Protein AF-A0A971MUH9-F1 (afdb_monomer)

Structure (mmCIF, N/CA/C/O backbone):
data_AF-A0A971MUH9-F1
#
_entry.id   AF-A0A971MUH9-F1
#
loop_
_atom_site.group_PDB
_atom_site.id
_atom_site.type_symbol
_atom_site.label_atom_id
_atom_site.label_alt_id
_atom_site.label_comp_id
_atom_site.label_asym_id
_atom_site.label_entity_id
_atom_site.label_seq_id
_atom_site.pdbx_PDB_ins_code
_atom_site.Cartn_x
_atom_site.Cartn_y
_atom_site.Cartn_z
_atom_site.occupancy
_atom_site.B_iso_or_equiv
_atom_site.auth_seq_id
_atom_site.auth_comp_id
_atom_site.auth_asym_id
_atom_site.auth_atom_id
_atom_site.pdbx_PDB_model_num
ATOM 1 N N . MET A 1 1 ? -13.919 6.617 -5.620 1.00 57.12 1 MET A N 1
ATOM 2 C CA . MET A 1 1 ? -13.354 6.333 -4.280 1.00 57.12 1 MET A CA 1
ATOM 3 C C . MET A 1 1 ? -13.400 4.854 -3.887 1.00 57.12 1 MET A C 1
ATOM 5 O O . MET A 1 1 ? -12.665 4.470 -2.992 1.00 57.12 1 MET A O 1
ATOM 9 N N . ASP A 1 2 ? -14.174 4.004 -4.573 1.00 82.62 2 ASP A N 1
ATOM 10 C CA . ASP A 1 2 ? -14.294 2.569 -4.256 1.00 82.62 2 ASP A CA 1
ATOM 11 C C . ASP A 1 2 ? -13.013 1.738 -4.520 1.00 82.62 2 ASP A C 1
ATOM 13 O O . ASP A 1 2 ? -12.717 0.792 -3.795 1.00 82.62 2 ASP A O 1
ATOM 17 N N . LEU A 1 3 ? -12.189 2.123 -5.505 1.00 91.50 3 LEU A N 1
ATOM 18 C CA . LEU A 1 3 ? -10.971 1.376 -5.852 1.00 91.50 3 LEU A CA 1
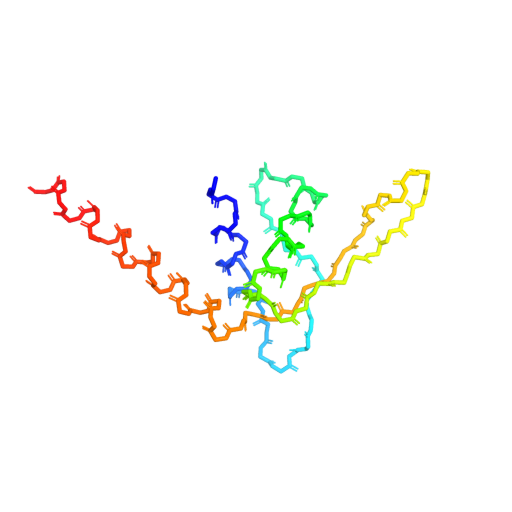ATOM 19 C C . LEU A 1 3 ? -9.927 1.361 -4.721 1.00 91.50 3 LEU A C 1
ATOM 21 O O . LEU A 1 3 ? -9.376 0.309 -4.424 1.00 91.50 3 LEU A O 1
ATOM 25 N N . MET A 1 4 ? -9.685 2.491 -4.048 1.00 92.12 4 MET A N 1
ATOM 26 C CA . MET A 1 4 ? -8.727 2.549 -2.929 1.00 92.12 4 MET A CA 1
ATOM 27 C C . MET A 1 4 ? -9.118 1.598 -1.798 1.00 92.12 4 MET A C 1
ATOM 29 O O . MET A 1 4 ? -8.277 0.869 -1.278 1.00 92.12 4 MET A O 1
ATOM 33 N N . ARG A 1 5 ? -10.414 1.557 -1.470 1.00 92.69 5 ARG A N 1
ATOM 34 C CA . ARG A 1 5 ? -10.978 0.622 -0.496 1.00 92.69 5 ARG A CA 1
ATOM 35 C C . ARG A 1 5 ? -10.717 -0.825 -0.929 1.00 92.69 5 ARG A C 1
ATOM 37 O O . ARG A 1 5 ? -10.189 -1.602 -0.141 1.00 92.69 5 ARG A O 1
ATOM 44 N N . LYS A 1 6 ? -11.036 -1.173 -2.182 1.00 94.88 6 LYS A N 1
ATOM 45 C CA . LYS A 1 6 ? -10.784 -2.515 -2.740 1.00 94.88 6 LYS A CA 1
ATOM 46 C C . LYS A 1 6 ? -9.308 -2.911 -2.666 1.00 94.88 6 LYS A C 1
ATOM 48 O O . LYS A 1 6 ? -9.019 -4.043 -2.301 1.00 94.88 6 LYS A O 1
ATOM 53 N N . ILE A 1 7 ? -8.389 -1.986 -2.957 1.00 96.44 7 ILE A N 1
ATOM 54 C CA . ILE A 1 7 ? -6.940 -2.226 -2.857 1.00 96.44 7 ILE A CA 1
ATOM 55 C C . ILE A 1 7 ? -6.540 -2.565 -1.426 1.00 96.44 7 ILE A C 1
ATOM 57 O O . ILE A 1 7 ? -5.856 -3.562 -1.220 1.00 96.44 7 ILE A O 1
ATOM 61 N N . LEU A 1 8 ? -6.979 -1.780 -0.442 1.00 96.06 8 LEU A N 1
ATOM 62 C CA . LEU A 1 8 ? -6.617 -2.009 0.957 1.00 96.06 8 LEU A CA 1
ATOM 63 C C . LEU A 1 8 ? -7.129 -3.362 1.469 1.00 96.06 8 LEU A C 1
ATOM 65 O O . LEU A 1 8 ? -6.348 -4.112 2.049 1.00 96.06 8 LEU A O 1
ATOM 69 N N . PHE A 1 9 ? -8.389 -3.717 1.179 1.00 95.69 9 PHE A N 1
ATOM 70 C CA . PHE A 1 9 ? -8.913 -5.051 1.508 1.00 95.69 9 PHE A CA 1
ATOM 71 C C . PHE A 1 9 ? -8.140 -6.15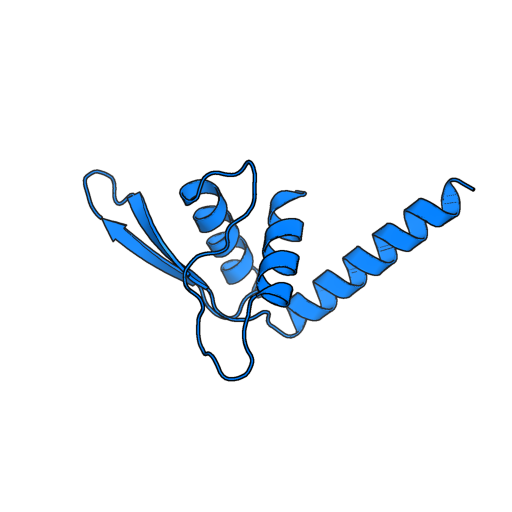9 0.806 1.00 95.69 9 PHE A C 1
ATOM 73 O O . PHE A 1 9 ? -7.851 -7.188 1.409 1.00 95.69 9 PHE A O 1
ATOM 80 N N . LYS A 1 10 ? -7.782 -5.955 -0.466 1.00 96.94 10 LYS A N 1
ATOM 81 C CA . LYS A 1 10 ? -7.061 -6.981 -1.207 1.00 96.94 10 LYS A CA 1
ATOM 82 C C . LYS A 1 10 ? -5.658 -7.196 -0.656 1.00 96.94 10 LYS A C 1
ATOM 84 O O . LYS A 1 10 ? -5.225 -8.338 -0.578 1.00 96.94 10 LYS A O 1
ATOM 89 N N . ILE A 1 11 ? -4.967 -6.124 -0.262 1.00 96.62 11 ILE A N 1
ATOM 90 C CA . ILE A 1 11 ? -3.669 -6.209 0.414 1.00 96.62 11 ILE A CA 1
ATOM 91 C C . ILE A 1 11 ? -3.826 -6.989 1.720 1.00 96.62 11 ILE A C 1
ATOM 93 O O . ILE A 1 11 ? -3.115 -7.967 1.897 1.00 96.62 11 ILE A O 1
ATOM 97 N N . GLU A 1 12 ? -4.774 -6.625 2.585 1.00 95.81 12 GLU A N 1
ATOM 98 C CA . GLU A 1 12 ? -5.026 -7.341 3.846 1.00 95.81 12 GLU A CA 1
ATOM 99 C C . GLU A 1 12 ? -5.257 -8.851 3.638 1.00 95.81 12 GLU A C 1
ATOM 101 O O . GLU A 1 12 ? -4.711 -9.666 4.374 1.00 95.81 12 GLU A O 1
ATOM 106 N N . GLU A 1 13 ? -6.021 -9.226 2.607 1.00 95.44 13 GLU A N 1
ATOM 107 C CA . GLU A 1 13 ? -6.339 -10.621 2.281 1.00 95.44 13 GLU A CA 1
ATOM 108 C C . GLU A 1 13 ? -5.109 -11.424 1.827 1.00 95.44 13 GLU A C 1
ATOM 110 O O . GLU A 1 13 ? -4.941 -12.580 2.217 1.00 95.44 13 GLU A O 1
ATOM 115 N N . ILE A 1 14 ? -4.268 -10.840 0.965 1.00 96.06 14 ILE A N 1
ATOM 116 C CA . ILE A 1 14 ? -3.201 -11.583 0.278 1.00 96.06 14 ILE A CA 1
ATOM 117 C C . ILE A 1 14 ? -1.815 -11.382 0.887 1.00 96.06 14 ILE A C 1
ATOM 119 O O . ILE A 1 14 ? -0.888 -12.076 0.470 1.00 96.06 14 ILE A O 1
ATOM 123 N N . PHE A 1 15 ? -1.630 -10.429 1.807 1.00 96.06 15 PHE A N 1
ATOM 124 C CA . PHE A 1 15 ? -0.314 -10.109 2.357 1.00 96.06 15 PHE A CA 1
ATOM 125 C C . PHE A 1 15 ? 0.109 -11.157 3.399 1.00 96.06 15 PHE A C 1
ATOM 127 O O . PHE A 1 15 ? -0.450 -11.205 4.496 1.00 96.06 15 PHE A O 1
ATOM 134 N N . PRO A 1 16 ? 1.117 -12.000 3.112 1.00 91.75 16 PRO A N 1
ATOM 135 C CA . PRO A 1 16 ? 1.495 -13.076 4.015 1.00 91.75 16 PRO A CA 1
ATOM 136 C C . PRO A 1 16 ? 2.327 -12.550 5.192 1.00 91.75 16 PRO A C 1
ATOM 138 O O . PRO A 1 16 ? 3.167 -11.653 5.050 1.00 91.75 16 PRO A O 1
ATOM 141 N N . ALA A 1 17 ? 2.121 -13.142 6.369 1.00 89.75 17 ALA A N 1
ATOM 142 C CA . ALA A 1 17 ? 2.876 -12.802 7.570 1.00 89.75 17 ALA A CA 1
ATOM 143 C C . ALA A 1 17 ? 4.385 -13.036 7.369 1.00 89.75 17 ALA A C 1
ATOM 145 O O . ALA A 1 17 ? 4.804 -14.057 6.830 1.00 89.75 17 ALA A O 1
ATOM 146 N N . GLY A 1 18 ? 5.205 -12.088 7.829 1.00 88.69 18 GLY A N 1
ATOM 147 C CA . GLY A 1 18 ? 6.667 -12.164 7.735 1.00 88.69 18 GLY A CA 1
ATOM 148 C C . GLY A 1 18 ? 7.266 -11.665 6.415 1.00 88.69 18 GLY A C 1
ATOM 149 O O . GLY A 1 18 ? 8.485 -11.510 6.336 1.00 88.69 18 GLY A O 1
ATOM 150 N N . ASN A 1 19 ? 6.452 -11.340 5.405 1.00 91.81 19 ASN A N 1
ATOM 151 C CA . ASN A 1 19 ? 6.955 -10.718 4.182 1.00 91.81 19 ASN A CA 1
ATOM 152 C C . ASN A 1 19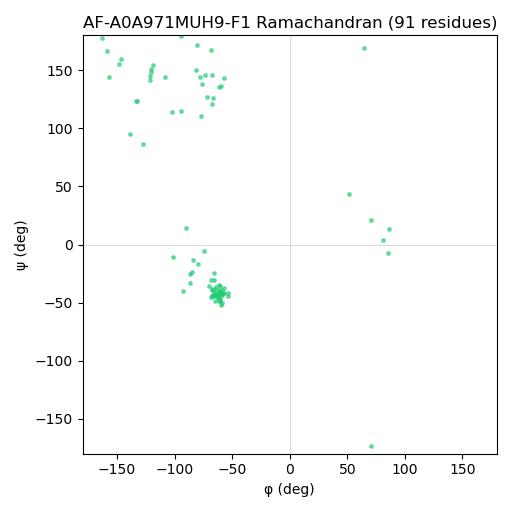 ? 7.152 -9.208 4.350 1.00 91.81 19 ASN A C 1
ATOM 154 O O . ASN A 1 19 ? 6.423 -8.532 5.072 1.00 91.81 19 ASN A O 1
ATOM 158 N N . LEU A 1 20 ? 8.123 -8.660 3.619 1.00 93.44 20 LEU A N 1
ATOM 159 C CA . LEU A 1 20 ? 8.320 -7.210 3.529 1.00 93.44 20 LEU A CA 1
ATOM 160 C C . LEU A 1 20 ? 7.470 -6.578 2.425 1.00 93.44 20 LEU A C 1
ATOM 162 O O . LEU A 1 20 ? 7.056 -5.428 2.547 1.00 93.44 20 LEU A O 1
ATOM 166 N N . LEU A 1 21 ? 7.246 -7.311 1.333 1.00 96.75 21 LEU A N 1
ATOM 167 C CA . LEU A 1 21 ? 6.572 -6.836 0.130 1.00 96.75 21 LEU A CA 1
ATOM 168 C C . LEU A 1 21 ? 5.801 -7.981 -0.537 1.00 96.75 21 LEU A C 1
ATOM 170 O O . LEU A 1 21 ? 6.193 -9.145 -0.431 1.00 96.75 21 LEU A O 1
ATOM 174 N N . ILE A 1 22 ? 4.772 -7.621 -1.298 1.00 96.69 22 ILE A N 1
ATOM 175 C CA . ILE A 1 22 ? 4.099 -8.480 -2.277 1.00 96.69 22 ILE A CA 1
ATOM 176 C C . ILE A 1 22 ? 4.221 -7.874 -3.676 1.00 96.69 22 ILE A C 1
ATOM 178 O O . ILE A 1 22 ? 4.408 -6.664 -3.833 1.00 96.69 22 ILE A O 1
ATOM 182 N N . HIS A 1 23 ? 4.154 -8.721 -4.701 1.00 95.88 23 HIS A N 1
ATOM 183 C CA . HIS A 1 23 ? 4.226 -8.306 -6.101 1.00 95.88 23 HIS A CA 1
ATOM 184 C C . HIS A 1 23 ? 2.822 -8.108 -6.666 1.00 95.88 23 HIS A C 1
ATOM 186 O O . HIS A 1 23 ? 2.075 -9.072 -6.814 1.00 95.88 23 HIS A O 1
ATOM 192 N N . GLY A 1 24 ? 2.495 -6.864 -7.014 1.00 93.88 24 GLY A N 1
ATOM 193 C CA . GLY A 1 24 ? 1.177 -6.494 -7.516 1.00 93.88 24 GLY A CA 1
ATOM 194 C C . GLY A 1 24 ? 0.044 -6.672 -6.499 1.00 93.88 24 GLY A C 1
ATOM 195 O O . GLY A 1 24 ? 0.203 -7.256 -5.429 1.00 93.88 24 GLY A O 1
ATOM 196 N N . VAL A 1 25 ? -1.122 -6.135 -6.852 1.00 95.88 25 VAL A N 1
ATOM 197 C CA . VAL A 1 25 ? -2.383 -6.319 -6.122 1.00 95.88 25 VAL A CA 1
ATOM 198 C C . VAL A 1 25 ? -3.473 -6.525 -7.175 1.00 95.88 25 VAL A C 1
ATOM 200 O O . VAL A 1 25 ? -3.941 -5.540 -7.744 1.00 95.88 25 VAL A O 1
ATOM 203 N N . PRO A 1 26 ? -3.827 -7.773 -7.524 1.00 93.75 26 PRO A N 1
ATOM 204 C CA . PRO A 1 26 ? -4.792 -8.026 -8.587 1.00 93.75 26 PRO A CA 1
ATOM 205 C C . PRO A 1 26 ? -6.206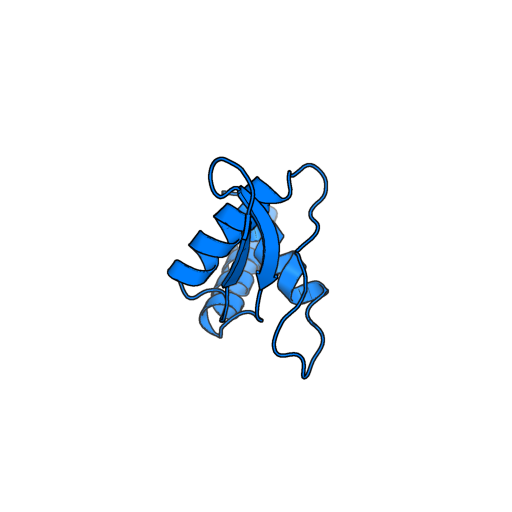 -7.658 -8.128 1.00 93.75 26 PRO A C 1
ATOM 207 O O . PRO A 1 26 ? -6.664 -8.131 -7.086 1.00 93.75 26 PRO A O 1
ATOM 210 N N . ILE A 1 27 ? -6.897 -6.830 -8.914 1.00 95.38 27 ILE A N 1
ATOM 211 C CA . ILE A 1 27 ? -8.298 -6.456 -8.689 1.00 95.38 27 ILE A CA 1
ATOM 212 C C . ILE A 1 27 ? -9.053 -6.580 -10.004 1.00 95.38 27 ILE A C 1
ATOM 214 O O . ILE A 1 27 ? -8.705 -5.935 -10.994 1.00 95.38 27 ILE A O 1
ATOM 218 N N . ASP A 1 28 ? -10.110 -7.385 -9.993 1.00 92.75 28 ASP A N 1
ATOM 219 C CA . ASP A 1 28 ? -10.918 -7.639 -11.178 1.00 92.75 28 ASP A CA 1
ATOM 220 C C . ASP A 1 28 ? -11.562 -6.354 -11.712 1.00 92.75 28 ASP A C 1
ATOM 222 O O . ASP A 1 28 ? -12.113 -5.542 -10.964 1.00 92.75 28 ASP A O 1
ATOM 226 N N . GLY A 1 29 ? -11.494 -6.178 -13.032 1.00 93.31 29 GLY A N 1
ATOM 227 C CA . GLY A 1 29 ? -12.066 -5.024 -13.728 1.00 93.31 29 GLY A CA 1
ATOM 228 C C . GLY A 1 29 ? -11.211 -3.753 -13.703 1.00 93.31 29 GLY A C 1
ATOM 229 O O . GLY A 1 29 ? -11.658 -2.736 -14.233 1.00 93.31 29 GLY A O 1
ATOM 230 N N . TYR A 1 30 ? -9.996 -3.791 -13.141 1.00 94.69 30 TYR A N 1
ATOM 231 C CA . TYR A 1 30 ? -9.079 -2.647 -13.121 1.00 94.69 30 TYR A CA 1
ATOM 232 C C . TYR A 1 30 ? -7.741 -2.961 -13.793 1.00 94.69 30 TYR A C 1
ATOM 234 O O . TYR A 1 30 ? -7.189 -4.050 -13.655 1.00 94.69 30 TYR A O 1
ATOM 242 N N . ASP A 1 31 ? -7.211 -1.972 -14.514 1.00 94.19 31 ASP A N 1
ATOM 243 C CA . ASP A 1 31 ? -5.892 -2.060 -15.140 1.00 94.19 31 ASP A CA 1
ATOM 244 C C . ASP A 1 31 ? -4.760 -1.951 -14.105 1.00 94.19 31 ASP A C 1
ATOM 246 O O . ASP A 1 31 ? -4.849 -1.193 -13.136 1.00 94.19 31 ASP A O 1
ATOM 250 N N . MET A 1 32 ? -3.660 -2.669 -14.341 1.00 94.81 32 MET A N 1
ATOM 251 C CA . MET A 1 32 ? -2.505 -2.712 -13.441 1.00 94.81 32 MET A CA 1
ATOM 252 C C . MET A 1 32 ? -1.889 -1.328 -13.207 1.00 94.81 32 MET A C 1
ATOM 254 O O . MET A 1 32 ? -1.561 -1.003 -12.066 1.00 94.81 32 MET A O 1
ATOM 258 N N . ALA A 1 33 ? -1.761 -0.497 -14.248 1.00 93.19 33 ALA A N 1
ATOM 259 C CA . ALA A 1 33 ? -1.174 0.833 -14.105 1.00 93.19 33 ALA A CA 1
ATOM 260 C C . ALA A 1 33 ? -2.076 1.743 -13.262 1.00 93.19 33 ALA A C 1
ATOM 262 O O . ALA A 1 33 ? -1.584 2.468 -12.400 1.00 93.19 33 ALA A O 1
ATOM 263 N N . LEU A 1 34 ? -3.396 1.634 -13.442 1.00 95.06 34 LEU A N 1
ATOM 264 C CA . LEU A 1 34 ? -4.366 2.358 -12.624 1.00 95.06 34 LEU A CA 1
ATOM 265 C C . LEU A 1 34 ? -4.286 1.938 -11.149 1.00 95.06 34 LEU A C 1
ATOM 267 O O . LEU A 1 34 ? -4.318 2.797 -10.267 1.00 95.06 34 LEU A O 1
ATOM 271 N N . ILE A 1 35 ? -4.166 0.636 -10.871 1.00 96.69 35 ILE A N 1
ATOM 272 C CA . ILE A 1 35 ? -3.992 0.133 -9.502 1.00 96.69 35 ILE A CA 1
ATOM 273 C C . ILE A 1 35 ? -2.667 0.640 -8.919 1.00 96.69 35 ILE A C 1
ATOM 275 O O . ILE A 1 35 ? -2.646 1.100 -7.780 1.00 96.69 35 ILE A O 1
ATOM 279 N N . ALA A 1 36 ? -1.579 0.614 -9.693 1.00 96.12 36 ALA A N 1
ATOM 280 C CA . ALA A 1 36 ? -0.272 1.101 -9.262 1.00 96.12 36 ALA A CA 1
ATOM 281 C C . ALA A 1 36 ? -0.305 2.589 -8.869 1.00 96.12 36 ALA A C 1
ATOM 283 O O . ALA A 1 36 ? 0.206 2.951 -7.808 1.00 96.12 36 ALA A O 1
ATOM 284 N N . ASP A 1 37 ? -0.964 3.439 -9.662 1.00 95.19 37 ASP A N 1
ATOM 285 C CA . ASP A 1 37 ? -1.136 4.860 -9.336 1.00 95.19 37 ASP A CA 1
ATOM 286 C C . ASP A 1 37 ? -1.922 5.051 -8.028 1.00 95.19 37 ASP A C 1
ATOM 288 O O . ASP A 1 37 ? -1.559 5.877 -7.193 1.00 95.19 37 ASP A O 1
ATOM 292 N N . HIS A 1 38 ? -2.953 4.238 -7.779 1.00 96.69 38 HIS A N 1
ATOM 293 C CA . HIS A 1 38 ? -3.686 4.293 -6.511 1.00 96.69 38 HIS A CA 1
ATOM 294 C C . HIS A 1 38 ? -2.856 3.773 -5.331 1.00 96.69 38 HIS A C 1
ATOM 296 O O . HIS A 1 38 ? -2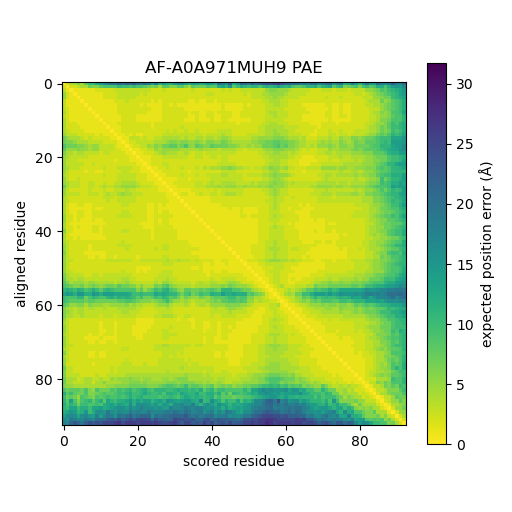.935 4.336 -4.242 1.00 96.69 38 HIS A O 1
ATOM 302 N N . CYS A 1 39 ? -2.023 2.749 -5.528 1.00 97.31 39 CYS A N 1
ATOM 303 C CA . CYS A 1 39 ? -1.069 2.308 -4.511 1.00 97.31 39 CYS A CA 1
ATOM 304 C C . CYS A 1 39 ? -0.076 3.421 -4.148 1.00 97.31 39 CYS A C 1
ATOM 306 O O . CYS A 1 39 ? 0.277 3.550 -2.978 1.00 97.31 39 CYS A O 1
ATOM 308 N N . GLN A 1 40 ? 0.330 4.254 -5.113 1.00 97.06 40 GLN A N 1
ATOM 309 C CA . GLN A 1 40 ? 1.148 5.431 -4.826 1.00 97.06 40 GLN A CA 1
ATOM 310 C C . GLN A 1 40 ? 0.424 6.395 -3.879 1.00 97.06 40 GLN A C 1
ATOM 312 O O . GLN A 1 40 ? 0.989 6.776 -2.858 1.00 97.06 40 GLN A O 1
ATOM 317 N N . LEU A 1 41 ? -0.839 6.721 -4.165 1.00 97.06 41 LEU A N 1
ATOM 318 C CA . LEU A 1 41 ? -1.646 7.606 -3.316 1.00 97.06 41 LEU A CA 1
ATOM 319 C C . LEU A 1 41 ? -1.846 7.033 -1.906 1.00 97.06 41 LEU A C 1
ATOM 321 O O . LEU A 1 41 ? -1.763 7.759 -0.920 1.00 97.06 41 LEU A O 1
ATOM 325 N N . LEU A 1 42 ? -2.078 5.722 -1.793 1.00 97.25 42 LEU A N 1
ATOM 326 C CA . LEU A 1 42 ? -2.208 5.041 -0.500 1.00 97.25 42 LEU A CA 1
ATOM 327 C C . LEU A 1 42 ? -0.906 5.082 0.308 1.00 97.25 42 LEU A C 1
ATOM 329 O O . LEU A 1 42 ? -0.946 5.208 1.532 1.00 97.25 42 LEU A O 1
ATOM 333 N N . TYR A 1 43 ? 0.240 4.976 -0.365 1.00 98.12 43 TYR A N 1
ATOM 334 C CA . TYR A 1 43 ? 1.549 5.106 0.267 1.00 98.12 43 TYR A CA 1
ATOM 335 C C . TYR A 1 43 ? 1.804 6.541 0.735 1.00 98.12 43 TYR A C 1
ATOM 337 O O . TYR A 1 43 ? 2.205 6.747 1.877 1.00 98.12 43 TYR A O 1
ATOM 345 N N . GLU A 1 44 ? 1.506 7.532 -0.105 1.00 97.50 44 GLU A N 1
ATOM 346 C CA . GLU A 1 44 ? 1.618 8.956 0.235 1.00 97.50 44 GLU A CA 1
ATOM 347 C C . GLU A 1 44 ? 0.694 9.345 1.400 1.00 97.50 44 GLU A C 1
ATOM 349 O O . GLU A 1 44 ? 1.075 10.141 2.256 1.00 97.50 44 GLU A O 1
ATOM 354 N N . ALA A 1 45 ? -0.486 8.726 1.489 1.00 96.62 45 ALA A N 1
ATOM 355 C CA . ALA A 1 45 ? -1.407 8.867 2.615 1.00 96.62 45 ALA A CA 1
ATOM 356 C C . ALA A 1 45 ? -0.962 8.107 3.882 1.00 96.62 45 ALA A C 1
ATOM 358 O O . ALA A 1 45 ? -1.619 8.204 4.918 1.00 96.62 45 ALA A O 1
ATOM 359 N N . GLY A 1 46 ? 0.120 7.327 3.813 1.00 97.81 46 GLY A N 1
ATOM 360 C CA . GLY A 1 46 ? 0.628 6.533 4.929 1.00 97.81 46 GLY A CA 1
ATOM 361 C C . GLY A 1 46 ? -0.252 5.339 5.300 1.00 97.81 46 GLY A C 1
ATOM 362 O O . GLY A 1 46 ? -0.151 4.855 6.424 1.00 97.81 46 GLY A O 1
ATOM 363 N N . LEU A 1 47 ? -1.114 4.857 4.397 1.00 97.81 47 LEU A N 1
ATOM 364 C CA . LEU A 1 47 ? -2.003 3.708 4.631 1.00 97.81 47 LEU A CA 1
ATOM 365 C C . LEU A 1 47 ? -1.323 2.366 4.321 1.00 97.81 47 LEU A C 1
ATOM 367 O O . LEU A 1 47 ? -1.671 1.347 4.914 1.00 97.81 47 LEU A O 1
ATOM 371 N N . ILE A 1 48 ? -0.322 2.369 3.437 1.00 97.75 48 ILE A N 1
ATOM 372 C CA . ILE A 1 48 ? 0.572 1.230 3.185 1.00 97.75 48 ILE A CA 1
ATOM 373 C C . ILE A 1 48 ? 2.017 1.632 3.470 1.00 97.75 48 ILE A C 1
ATOM 375 O O . ILE A 1 48 ? 2.396 2.787 3.289 1.00 97.75 48 ILE A O 1
ATOM 379 N N . ASN A 1 49 ? 2.841 0.689 3.924 1.00 96.75 49 ASN A N 1
ATOM 380 C CA . ASN A 1 49 ? 4.181 1.003 4.426 1.00 96.75 49 ASN A CA 1
ATOM 381 C C . ASN A 1 49 ? 5.256 1.124 3.325 1.00 96.75 49 ASN A C 1
ATOM 383 O O . ASN A 1 49 ? 6.347 1.633 3.584 1.00 96.75 49 ASN A O 1
ATOM 387 N N . ALA A 1 50 ? 4.961 0.679 2.099 1.00 97.62 50 ALA A N 1
ATOM 388 C CA . ALA A 1 50 ? 5.867 0.782 0.963 1.00 97.62 50 ALA A CA 1
ATOM 389 C C . ALA A 1 50 ? 5.124 0.736 -0.376 1.00 97.62 50 ALA A C 1
ATOM 391 O O . ALA A 1 50 ? 4.196 -0.052 -0.561 1.00 97.62 50 ALA A O 1
ATOM 392 N N . TYR A 1 51 ? 5.628 1.502 -1.343 1.00 97.81 51 TYR A N 1
ATOM 393 C CA . TYR A 1 51 ? 5.294 1.385 -2.758 1.00 97.81 51 TYR A CA 1
ATOM 394 C C . TYR A 1 51 ? 6.580 1.426 -3.590 1.00 97.81 51 TYR A C 1
ATOM 396 O O . TYR A 1 51 ? 7.380 2.355 -3.479 1.00 97.81 51 TYR A O 1
ATOM 404 N N . LYS A 1 52 ? 6.809 0.388 -4.400 1.00 97.38 52 LYS A N 1
ATOM 405 C CA . LYS A 1 52 ? 8.010 0.226 -5.230 1.00 97.38 52 LYS A CA 1
ATOM 406 C C . LYS A 1 52 ? 7.615 -0.043 -6.683 1.00 97.38 52 LYS A C 1
ATOM 408 O O . LYS A 1 52 ? 7.509 -1.209 -7.071 1.00 97.38 52 LYS A O 1
ATOM 413 N N . PRO A 1 53 ? 7.378 1.002 -7.493 1.00 95.88 53 PRO A N 1
ATOM 414 C CA . PRO A 1 53 ? 7.132 0.832 -8.915 1.00 95.88 53 PRO A CA 1
ATOM 415 C C . PRO A 1 53 ? 8.436 0.538 -9.655 1.00 95.88 53 PRO A C 1
ATOM 417 O O . PRO A 1 53 ? 9.457 1.188 -9.431 1.00 95.88 53 PRO A O 1
ATOM 420 N N . HIS A 1 54 ? 8.385 -0.396 -10.595 1.00 95.25 54 HIS A N 1
ATOM 421 C CA . HIS A 1 54 ? 9.418 -0.567 -11.603 1.00 95.25 54 HIS A CA 1
ATOM 422 C C . HIS A 1 54 ? 8.926 0.041 -12.913 1.00 95.25 54 HIS A C 1
ATOM 424 O O . HIS A 1 54 ? 7.939 -0.411 -13.500 1.00 95.25 54 HIS A O 1
ATOM 430 N N . ARG A 1 55 ? 9.600 1.106 -13.348 1.00 93.69 55 ARG A N 1
ATOM 431 C CA . ARG A 1 55 ? 9.226 1.885 -14.530 1.00 93.69 55 ARG A CA 1
ATOM 432 C C . ARG A 1 55 ? 10.209 1.639 -15.668 1.00 93.69 55 ARG A C 1
ATOM 434 O O . ARG A 1 55 ? 11.407 1.514 -15.429 1.00 93.69 55 ARG A O 1
ATOM 441 N N . GLY A 1 56 ? 9.713 1.612 -16.901 1.00 92.00 56 GLY A N 1
ATOM 442 C CA . GLY A 1 56 ? 10.550 1.420 -18.084 1.00 92.00 56 GLY A CA 1
ATOM 443 C C . GLY A 1 56 ? 9.869 1.813 -19.394 1.00 92.00 56 GLY A C 1
ATOM 444 O O . GLY A 1 56 ? 8.708 2.225 -19.418 1.00 92.00 56 GLY A O 1
ATOM 445 N N . GLY A 1 57 ? 10.618 1.691 -20.494 1.00 87.44 57 GLY A N 1
ATOM 446 C CA . GLY A 1 57 ? 10.160 2.029 -21.845 1.00 87.44 57 GLY A CA 1
ATOM 447 C C . GLY A 1 57 ? 9.981 3.532 -22.099 1.00 87.44 57 GLY A C 1
ATOM 448 O O . GLY A 1 57 ? 10.324 4.378 -21.270 1.00 87.44 57 GLY A O 1
ATOM 449 N N . GLN A 1 58 ? 9.436 3.873 -23.272 1.00 83.88 58 GLN A N 1
ATOM 450 C CA . GLN A 1 58 ? 9.098 5.263 -23.594 1.00 83.88 58 GLN A CA 1
ATOM 451 C C . GLN A 1 58 ? 7.963 5.760 -22.687 1.00 83.88 58 GLN A C 1
ATOM 453 O O . GLN A 1 58 ? 6.898 5.145 -22.608 1.00 83.88 58 GLN A O 1
ATOM 458 N N . GLY A 1 59 ? 8.201 6.886 -22.009 1.00 83.06 59 GLY A N 1
ATOM 459 C CA . GLY A 1 59 ? 7.235 7.511 -21.102 1.00 83.06 59 GLY A CA 1
ATOM 460 C C . GL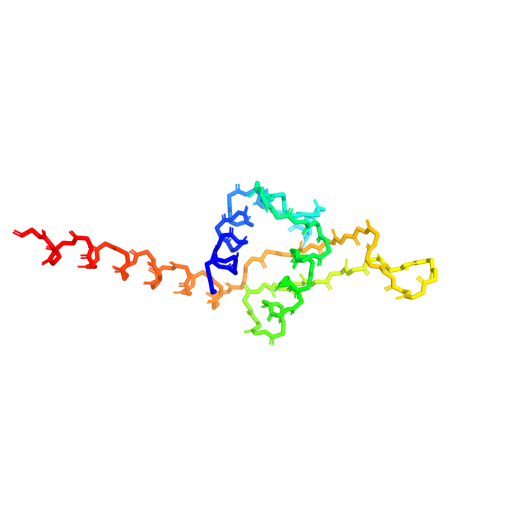Y A 1 59 ? 7.244 6.982 -19.663 1.00 83.06 59 GLY A C 1
ATOM 461 O O . GLY A 1 59 ? 6.309 7.280 -18.930 1.00 83.06 59 GLY A O 1
ATOM 462 N N . ALA A 1 60 ? 8.265 6.214 -19.249 1.00 85.19 60 ALA A N 1
ATOM 463 C CA . ALA A 1 60 ? 8.448 5.755 -17.861 1.00 85.19 60 ALA A CA 1
ATOM 464 C C . ALA A 1 60 ? 7.199 5.076 -17.254 1.00 85.19 60 ALA A C 1
ATOM 466 O O . ALA A 1 60 ? 6.815 5.314 -16.098 1.00 85.19 60 ALA A O 1
ATOM 467 N N . LYS A 1 61 ? 6.558 4.219 -18.055 1.00 89.25 61 LYS A N 1
ATOM 468 C CA . LYS A 1 61 ? 5.354 3.484 -17.660 1.00 89.25 61 LYS A CA 1
ATOM 469 C C . LYS A 1 61 ? 5.684 2.467 -16.575 1.00 89.25 61 LYS A C 1
ATOM 471 O O . LYS A 1 61 ? 6.769 1.886 -16.585 1.00 89.25 61 LYS A O 1
ATOM 476 N N . VAL A 1 62 ? 4.744 2.239 -15.658 1.00 93.50 62 VAL A N 1
ATOM 477 C CA . VAL A 1 62 ? 4.852 1.153 -14.676 1.00 93.50 62 VAL A CA 1
ATOM 478 C C . VAL A 1 62 ? 4.755 -0.175 -15.423 1.00 93.50 62 VAL A C 1
ATOM 480 O O . VAL A 1 62 ? 3.777 -0.422 -16.122 1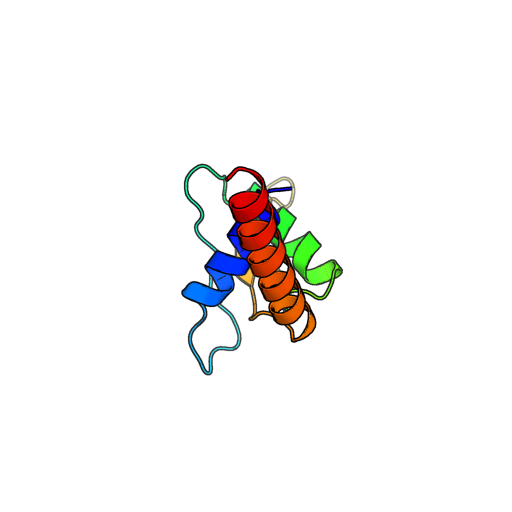.00 93.50 62 VAL A O 1
ATOM 483 N N . LEU A 1 63 ? 5.788 -1.008 -15.302 1.00 93.44 63 LEU A N 1
ATOM 484 C CA . LEU A 1 63 ? 5.825 -2.355 -15.878 1.00 93.44 63 LEU A CA 1
ATOM 485 C C . LEU A 1 63 ? 5.338 -3.392 -14.866 1.00 93.44 63 LEU A C 1
ATOM 487 O O . LEU A 1 63 ? 4.611 -4.315 -15.209 1.00 93.44 63 LEU A O 1
ATOM 491 N N . PHE A 1 64 ? 5.741 -3.215 -13.611 1.00 94.19 64 PHE A N 1
ATOM 492 C CA . PHE A 1 64 ? 5.274 -3.963 -12.452 1.00 94.19 64 PHE A CA 1
ATOM 493 C C . PHE A 1 64 ? 5.549 -3.139 -11.194 1.00 94.19 64 PHE A C 1
ATOM 495 O O . PHE A 1 64 ? 6.298 -2.160 -11.229 1.00 94.19 64 PHE A O 1
ATOM 502 N N . TYR A 1 65 ? 4.954 -3.521 -10.070 1.00 96.94 65 TYR A N 1
ATOM 503 C CA . TYR A 1 65 ? 5.167 -2.848 -8.795 1.00 96.94 65 TYR A CA 1
ATOM 504 C C . TYR A 1 65 ? 5.096 -3.837 -7.637 1.00 96.94 65 TYR A C 1
ATOM 506 O O . TYR A 1 65 ? 4.518 -4.920 -7.742 1.00 96.94 65 TYR A O 1
ATOM 514 N N . SER A 1 66 ? 5.673 -3.431 -6.516 1.00 97.50 66 SER A N 1
ATOM 515 C CA . SER A 1 66 ? 5.503 -4.104 -5.238 1.00 97.50 66 SER A CA 1
ATOM 516 C C . SER A 1 66 ? 4.922 -3.146 -4.215 1.00 97.50 66 SER A C 1
ATOM 518 O O . SER A 1 66 ? 5.250 -1.958 -4.212 1.00 97.50 66 SER A O 1
ATOM 520 N N . VAL A 1 67 ? 4.085 -3.676 -3.333 1.00 97.88 67 VAL A N 1
ATOM 521 C CA . VAL A 1 67 ? 3.550 -2.943 -2.183 1.00 97.88 67 VAL A CA 1
ATOM 522 C C . VAL A 1 67 ? 3.948 -3.646 -0.902 1.00 97.88 67 VAL A C 1
ATOM 524 O O . VAL A 1 67 ? 4.159 -4.859 -0.890 1.00 97.88 67 VAL A O 1
ATOM 527 N N . GLY A 1 68 ? 4.088 -2.875 0.163 1.00 97.19 68 GLY A N 1
ATOM 528 C CA . GLY A 1 68 ? 4.227 -3.411 1.506 1.00 97.19 68 GLY A CA 1
ATOM 529 C C . GLY A 1 68 ? 2.884 -3.489 2.232 1.00 97.19 68 GLY A C 1
ATOM 530 O O . GLY A 1 68 ? 1.842 -3.163 1.661 1.00 97.19 68 GLY A O 1
ATOM 531 N N . ASN A 1 69 ? 2.910 -3.977 3.471 1.00 97.31 69 ASN A N 1
ATOM 532 C CA . ASN A 1 69 ? 1.691 -4.213 4.244 1.00 97.31 69 ASN A CA 1
ATOM 533 C C . ASN A 1 69 ? 1.003 -2.892 4.628 1.00 97.31 69 ASN A C 1
ATOM 535 O O . ASN A 1 69 ? 1.598 -1.810 4.549 1.00 97.31 69 ASN A O 1
ATOM 539 N N . LEU A 1 70 ? -0.238 -2.995 5.096 1.00 97.31 70 LEU A N 1
ATOM 540 C CA . LEU A 1 70 ? -0.956 -1.900 5.731 1.00 97.31 70 LEU A CA 1
ATOM 541 C C . LEU A 1 70 ? -0.178 -1.364 6.942 1.00 97.31 70 LEU A C 1
ATOM 543 O O . LEU A 1 70 ? 0.463 -2.115 7.683 1.00 97.31 70 LEU A O 1
ATOM 547 N N . THR A 1 71 ? -0.238 -0.051 7.142 1.00 97.69 71 THR A N 1
ATOM 548 C CA . THR A 1 71 ? 0.197 0.582 8.393 1.00 97.69 71 THR A CA 1
ATOM 549 C C . THR A 1 71 ? -0.897 0.456 9.455 1.00 97.69 71 THR A C 1
ATOM 551 O O . THR A 1 71 ? -2.028 0.092 9.138 1.00 97.69 71 THR A O 1
ATOM 554 N N . ASN A 1 72 ? -0.601 0.826 10.706 1.00 96.75 72 ASN A N 1
ATOM 555 C CA . ASN A 1 72 ? -1.632 0.925 11.750 1.00 96.75 72 ASN A CA 1
ATOM 556 C C . ASN A 1 72 ? -2.800 1.817 11.300 1.00 96.75 72 ASN A C 1
ATOM 558 O O . ASN A 1 72 ? -3.953 1.425 11.408 1.00 96.75 72 ASN A O 1
ATOM 562 N N . SER A 1 73 ? -2.501 2.969 10.692 1.00 96.94 73 SER A N 1
ATOM 563 C CA . SER A 1 73 ? -3.529 3.858 10.141 1.00 96.94 73 SER A CA 1
ATOM 564 C C . SER A 1 73 ? -4.291 3.236 8.966 1.00 96.94 73 SER A C 1
ATOM 566 O O . SER A 1 73 ? -5.469 3.531 8.787 1.00 96.94 73 SER A O 1
ATOM 568 N N . GLY A 1 74 ? -3.647 2.367 8.180 1.00 96.75 74 GLY A N 1
ATOM 569 C CA . GLY A 1 74 ? -4.299 1.560 7.149 1.00 96.75 74 GLY A CA 1
ATOM 570 C C . GLY A 1 74 ? -5.337 0.593 7.721 1.00 96.75 74 GLY A C 1
ATOM 571 O O . GLY A 1 74 ? -6.459 0.549 7.215 1.00 96.75 74 GLY A O 1
ATOM 572 N N . TYR A 1 75 ? -4.993 -0.126 8.794 1.00 95.75 75 TYR A N 1
ATOM 573 C CA . TYR A 1 75 ? -5.928 -1.007 9.506 1.00 95.75 75 TYR A CA 1
ATOM 574 C C . TYR A 1 75 ? -7.076 -0.219 10.154 1.00 95.75 75 TYR A C 1
ATOM 576 O O . TYR A 1 75 ? -8.237 -0.523 9.888 1.00 95.75 75 TYR A O 1
ATOM 584 N N . ASP A 1 76 ? -6.775 0.862 10.884 1.00 95.50 76 ASP A N 1
ATOM 585 C CA . ASP A 1 76 ? -7.796 1.722 11.505 1.00 95.50 76 ASP A CA 1
ATOM 586 C C . ASP A 1 76 ? -8.779 2.289 10.469 1.00 95.50 76 ASP A C 1
ATOM 588 O O . ASP A 1 76 ? -9.973 2.456 10.727 1.00 95.50 76 ASP A O 1
ATOM 592 N N . PHE A 1 77 ? -8.275 2.631 9.281 1.00 93.88 77 PHE A N 1
ATOM 593 C CA . PHE A 1 77 ? -9.108 3.111 8.189 1.00 93.88 77 PHE A CA 1
ATOM 594 C C . PHE A 1 77 ? -10.022 2.006 7.651 1.00 93.88 77 PHE A C 1
ATOM 596 O O . PHE A 1 77 ? -11.208 2.260 7.450 1.00 93.88 77 PHE A O 1
ATOM 603 N N . LEU A 1 78 ? -9.515 0.784 7.453 1.00 93.06 78 LEU A N 1
ATOM 604 C CA . LEU A 1 78 ? -10.346 -0.347 7.029 1.00 93.06 78 LEU A CA 1
ATOM 605 C C . LEU A 1 78 ? -11.469 -0.651 8.022 1.00 93.06 78 LEU A C 1
ATOM 607 O O . LEU A 1 78 ? -12.604 -0.871 7.592 1.00 93.06 78 LEU A O 1
ATOM 611 N N . ASP A 1 79 ? -11.181 -0.614 9.321 1.00 92.25 79 ASP A N 1
ATOM 612 C CA . ASP A 1 79 ? -12.177 -0.872 10.362 1.00 92.25 79 ASP A CA 1
ATOM 613 C C . ASP A 1 79 ? -13.297 0.172 10.351 1.00 92.25 79 ASP A C 1
ATOM 615 O O . ASP A 1 79 ? -14.472 -0.194 10.312 1.00 92.25 79 ASP A O 1
ATOM 619 N N . LYS A 1 80 ? -12.960 1.461 10.213 1.00 89.81 80 LYS A N 1
ATOM 620 C CA . LYS A 1 80 ? -13.964 2.529 10.040 1.00 89.81 80 LYS A CA 1
ATOM 621 C C . LYS A 1 80 ? -14.855 2.302 8.825 1.00 89.81 80 LYS A C 1
ATOM 623 O O . LYS A 1 80 ? -16.070 2.456 8.901 1.00 89.81 80 LYS A O 1
ATOM 628 N N . ILE A 1 81 ? -14.273 1.889 7.697 1.00 87.94 81 ILE A N 1
ATOM 629 C CA . ILE A 1 81 ? -15.062 1.612 6.494 1.00 87.94 81 ILE A CA 1
ATOM 630 C C . ILE A 1 81 ? -16.010 0.416 6.722 1.00 87.94 81 ILE A C 1
ATOM 632 O O . ILE A 1 81 ? -17.138 0.420 6.217 1.00 87.94 81 ILE A O 1
ATOM 636 N N . ARG A 1 82 ? -15.577 -0.630 7.441 1.00 86.12 82 ARG A N 1
ATOM 637 C CA . ARG A 1 82 ? -16.442 -1.774 7.788 1.00 86.12 82 ARG A CA 1
ATOM 638 C C . ARG A 1 82 ? -17.622 -1.321 8.646 1.00 86.12 82 ARG A C 1
ATOM 640 O O . ARG A 1 82 ? -18.754 -1.677 8.326 1.00 86.12 82 ARG A O 1
ATOM 647 N N . GLU A 1 83 ? -17.368 -0.505 9.665 1.00 82.19 83 GLU A N 1
ATOM 648 C CA . GLU A 1 83 ? -18.400 0.052 10.546 1.00 82.19 83 GLU A CA 1
ATOM 649 C C . GLU A 1 83 ? -19.410 0.911 9.780 1.00 82.19 83 GLU A C 1
ATOM 651 O O . GLU A 1 83 ? -20.614 0.674 9.887 1.00 82.19 83 GLU A O 1
ATOM 656 N N . ASP A 1 84 ? -18.939 1.828 8.929 1.00 76.56 84 ASP A N 1
ATOM 657 C CA . ASP A 1 84 ? -19.803 2.663 8.088 1.00 76.56 84 ASP A CA 1
ATOM 658 C C . ASP A 1 84 ? -20.686 1.813 7.164 1.00 76.56 84 ASP A C 1
ATOM 660 O O . ASP A 1 84 ? -21.867 2.104 6.970 1.00 76.56 84 ASP A O 1
ATOM 664 N N . THR A 1 85 ? -20.136 0.729 6.606 1.00 73.69 85 THR A N 1
ATOM 665 C CA . THR A 1 85 ? -20.894 -0.186 5.739 1.00 73.69 85 THR A CA 1
ATOM 666 C C . THR A 1 85 ? -22.010 -0.888 6.520 1.00 73.69 85 THR A C 1
ATOM 668 O O . THR A 1 85 ? -23.140 -0.970 6.040 1.00 73.69 85 THR A O 1
ATOM 671 N N . ILE A 1 86 ? -21.721 -1.371 7.733 1.00 71.19 86 ILE A N 1
ATOM 672 C CA . ILE A 1 86 ? -22.702 -2.049 8.596 1.00 71.19 86 ILE A CA 1
ATOM 673 C C . ILE A 1 86 ? -23.787 -1.068 9.054 1.00 71.19 86 ILE A C 1
ATOM 675 O O . ILE A 1 86 ? -24.977 -1.386 9.012 1.00 71.19 86 ILE A O 1
ATOM 679 N N . TRP A 1 87 ? -23.390 0.136 9.461 1.00 61.19 87 TRP A N 1
ATOM 680 C CA . TRP A 1 87 ? -24.306 1.160 9.946 1.00 61.19 87 TRP A CA 1
ATOM 681 C C . TRP A 1 87 ? -25.251 1.665 8.854 1.00 61.19 87 TRP A C 1
ATOM 683 O O . TRP A 1 87 ? -26.446 1.814 9.106 1.00 61.19 87 TRP A O 1
ATOM 693 N N . ASN A 1 88 ? -24.751 1.860 7.631 1.00 67.81 88 ASN A N 1
ATOM 694 C CA . ASN A 1 88 ? -25.591 2.232 6.492 1.00 67.81 88 ASN A CA 1
ATOM 695 C C . ASN A 1 88 ? -26.593 1.121 6.146 1.00 67.81 88 ASN A C 1
ATOM 697 O O . ASN A 1 88 ? -27.773 1.408 5.998 1.00 67.81 88 ASN A O 1
ATOM 701 N N . ASN A 1 89 ? -26.168 -0.147 6.146 1.00 64.25 89 ASN A N 1
ATOM 702 C CA . ASN A 1 89 ? -27.067 -1.277 5.879 1.00 64.25 89 ASN A CA 1
ATOM 703 C C . ASN A 1 89 ? -28.153 -1.476 6.952 1.00 64.25 89 ASN A C 1
ATOM 705 O O . ASN A 1 89 ? -29.186 -2.069 6.665 1.00 64.25 89 ASN A O 1
ATOM 709 N N . THR A 1 90 ? -27.925 -1.015 8.186 1.00 62.28 90 THR A N 1
ATOM 710 C CA . THR A 1 90 ? -28.883 -1.179 9.296 1.00 62.28 90 THR A CA 1
ATOM 711 C C . THR A 1 90 ? -29.952 -0.082 9.308 1.00 62.28 90 THR A C 1
ATOM 713 O O . THR A 1 90 ? -31.029 -0.287 9.851 1.00 62.28 90 THR A O 1
ATOM 716 N N . LYS A 1 91 ? -29.676 1.085 8.713 1.00 60.00 91 LYS A N 1
ATOM 717 C CA . LYS A 1 91 ? -30.617 2.218 8.645 1.00 60.00 91 LYS A CA 1
ATOM 718 C C . LYS A 1 91 ? -31.681 2.093 7.556 1.00 60.00 91 LYS A C 1
ATOM 720 O O . LYS A 1 91 ? -32.663 2.824 7.609 1.00 60.00 91 LYS A O 1
ATOM 725 N N . ASP A 1 92 ? -31.472 1.203 6.591 1.00 54.53 92 ASP A N 1
ATOM 726 C CA . ASP A 1 92 ? -32.426 0.891 5.520 1.00 54.53 92 ASP A CA 1
ATOM 727 C C . ASP A 1 92 ? -33.388 -0.265 5.892 1.00 54.53 92 ASP A C 1
ATOM 729 O O . ASP A 1 92 ? -34.067 -0.811 5.020 1.00 54.53 92 ASP A O 1
ATOM 733 N N . ILE A 1 93 ? -33.456 -0.638 7.180 1.00 48.38 93 ILE A N 1
ATOM 734 C CA . ILE A 1 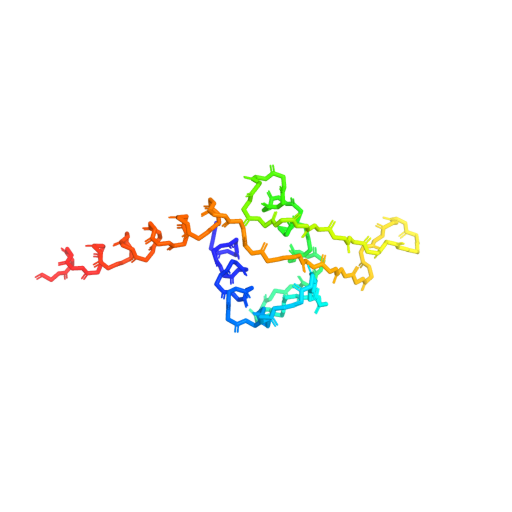93 ? -34.398 -1.618 7.757 1.00 48.38 93 ILE A CA 1
ATOM 735 C C . ILE A 1 93 ? -35.361 -0.891 8.698 1.00 48.38 93 ILE A C 1
ATOM 737 O O . ILE A 1 93 ? -36.578 -1.175 8.624 1.00 48.38 93 ILE A O 1
#

Sequence (93 aa):
MDLMRKILFKIEEIFPAGNLLIHGVPIDGYDMALIADHCQLLYEAGLINAYKPHRGGQGAKVLFYSVGNLTNSGYDFLDKIREDTIWNNTKDI

Mean predicted aligned error: 4.73 Å

Solvent-accessible surface area (backbone atoms only — not comparable to full-atom values): 5495 Å² total; per-residue (Å²): 121,67,64,62,55,53,49,54,54,48,45,67,72,68,59,61,88,92,58,76,63,43,80,59,79,93,51,91,97,59,56,68,60,62,49,50,55,48,46,46,54,36,29,77,70,49,28,23,73,39,65,48,74,44,61,45,75,90,85,60,38,68,76,50,39,32,36,29,56,69,26,74,62,26,51,56,49,51,52,52,53,51,51,54,53,53,54,56,64,58,72,80,109

Nearest PDB structures (foldseek):
  3ab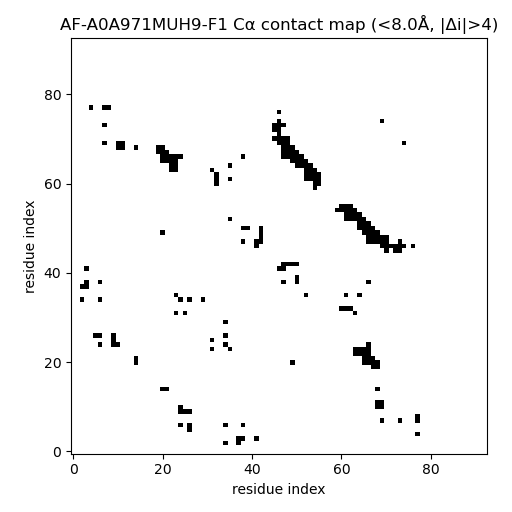2-assembly2_E  TM=3.533E-01  e=4.131E+00  Corynebacterium glutamicum
  8tpm-assembly1_A  TM=3.047E-01  e=5.843E+00  Fusarium vanettenii 77-13-4
  8toi-assembly1_A  TM=3.320E-01  e=6.713E+00  Fusarium vanettenii 77-13-4

Secondary structure (DSSP, 8-state):
-HHHHHHHHHHHHH--TT-S-EE----TTS-HHHHHHHHHHHHHTTSBS-EEEEEETTTTEEEEEEE-PBPHHHHHHHHHHHHHHHHHHHHT-

pLDDT: mean 90.56, std 10.95, range [48.38, 98.12]

Radius of gyration: 14.59 Å; Cα contacts (8 Å, |Δi|>4): 118; chains: 1; bounding box: 45×22×35 Å

Foldseek 3Di:
DVLLLVQLVQLVVPPDPPDFKDKFRDDPPDDRQVSLVSLVVCVVVQQFVDKAFDFDDPPRGGPIIITGHGDPVNVVVNVVVVVVVVVVVVVVD